Protein AF-A0AAD1ZZ89-F1 (afdb_monomer)

Organism: NCBI:txid56036

InterPro domains:
  IPR003386 Lecithin:cholesterol/phospholipid:diacylglycerol acyltransferase [PF02450] (76-125)

Foldseek 3Di:
DVVVVVVVVVVVVVVVVVVVVVPPPPCPVVPDDPDDVVVVVVVVVDDDDDDDDDDADPQQFWKAWCFADPLCPPRHRHTLHPHDPVVCVVSVVRSCLQPDADPPPRHGPPRTDMDTDDDPCRRPD

pLDDT: mean 85.96, std 11.26, range [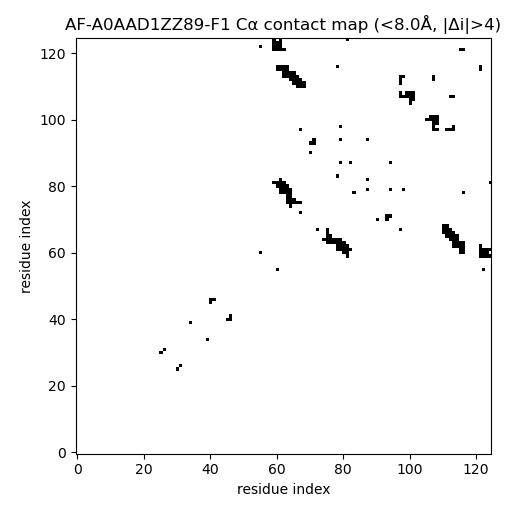57.19, 97.12]

Solvent-accessible surface area (backbone atoms only — not comparable to full-atom values): 7755 Å² total; per-residue (Å²): 116,74,70,61,55,53,54,53,50,52,49,52,50,50,52,50,51,52,48,52,59,73,66,49,59,79,67,77,77,69,63,72,73,82,74,56,68,72,59,55,43,42,75,75,71,52,75,92,87,69,94,80,85,88,79,67,52,92,84,40,48,23,29,20,31,75,40,61,55,81,85,47,70,92,36,72,78,32,58,77,36,78,48,65,66,68,66,44,66,76,38,46,70,51,50,50,62,65,71,41,58,29,91,86,79,68,40,67,37,93,71,38,36,72,42,73,43,74,69,76,63,14,62,55,119

Structure (mmCIF, N/CA/C/O backbone):
data_AF-A0AAD1ZZ89-F1
#
_entry.id   AF-A0AAD1ZZ89-F1
#
loop_
_atom_site.group_PDB
_atom_site.id
_atom_site.type_symbol
_atom_site.label_atom_id
_atom_site.label_alt_id
_atom_site.label_comp_id
_atom_site.label_asym_id
_atom_site.label_entity_id
_atom_site.label_seq_id
_atom_site.pdbx_PDB_ins_code
_atom_site.Cartn_x
_atom_site.Cartn_y
_atom_site.Cartn_z
_atom_site.occupancy
_atom_site.B_iso_or_equiv
_atom_site.auth_seq_id
_atom_site.auth_comp_id
_atom_site.auth_asym_id
_atom_site.auth_atom_id
_atom_site.pdbx_PDB_model_num
ATOM 1 N N . MET A 1 1 ? 32.776 -49.153 13.475 1.00 57.19 1 MET A N 1
ATOM 2 C CA . MET A 1 1 ? 31.295 -49.088 13.523 1.00 57.19 1 MET A CA 1
ATOM 3 C C . MET A 1 1 ? 30.739 -48.075 14.534 1.00 57.19 1 MET A C 1
ATOM 5 O O . MET A 1 1 ? 29.824 -47.357 14.165 1.00 57.19 1 MET A O 1
ATOM 9 N N . HIS A 1 2 ? 31.301 -47.909 15.740 1.00 59.22 2 HIS A N 1
ATOM 10 C CA . HIS A 1 2 ? 30.775 -46.968 16.757 1.00 59.22 2 HIS A CA 1
ATOM 11 C C . HIS A 1 2 ? 30.683 -45.478 16.350 1.00 59.22 2 HIS A C 1
ATOM 13 O O . HIS A 1 2 ? 29.780 -44.779 16.798 1.00 59.22 2 HIS A O 1
ATOM 19 N N . ARG A 1 3 ? 31.584 -44.973 15.491 1.00 59.19 3 ARG A N 1
ATOM 20 C CA . ARG A 1 3 ? 31.622 -43.544 15.107 1.00 59.19 3 ARG A CA 1
ATOM 21 C C . ARG A 1 3 ? 30.499 -43.119 14.147 1.00 59.19 3 ARG A C 1
ATOM 23 O O . ARG A 1 3 ? 30.042 -41.985 14.221 1.00 59.19 3 ARG A O 1
ATOM 30 N N . PHE A 1 4 ? 30.026 -44.024 13.289 1.00 61.41 4 PHE A N 1
ATOM 31 C CA . PHE A 1 4 ? 28.930 -43.743 12.352 1.00 61.41 4 PHE A CA 1
ATOM 32 C C . PHE A 1 4 ? 27.568 -43.697 13.055 1.00 61.41 4 PHE A C 1
ATOM 34 O O . PHE A 1 4 ? 26.741 -42.846 12.738 1.00 61.41 4 PHE A O 1
ATOM 41 N N . LEU A 1 5 ? 27.373 -44.546 14.071 1.00 63.19 5 LEU A N 1
ATOM 42 C CA . LEU A 1 5 ? 26.150 -44.569 14.875 1.00 63.19 5 LEU A CA 1
ATOM 43 C C . LEU A 1 5 ? 25.947 -43.238 15.619 1.00 63.19 5 LEU A C 1
ATOM 45 O O . LEU A 1 5 ? 24.859 -42.672 15.598 1.00 63.19 5 LEU A O 1
ATOM 49 N N . PHE A 1 6 ? 27.019 -42.688 16.197 1.00 72.88 6 PHE A N 1
ATOM 50 C CA . PHE A 1 6 ? 26.972 -41.420 16.927 1.00 72.88 6 PHE A CA 1
ATOM 51 C C . PHE A 1 6 ? 26.559 -40.243 16.032 1.00 72.88 6 PHE A C 1
ATOM 53 O O . PHE A 1 6 ? 25.701 -39.453 16.407 1.00 72.88 6 PHE A O 1
ATOM 60 N N . CYS A 1 7 ? 27.102 -40.162 14.814 1.00 73.94 7 CYS A N 1
ATOM 61 C CA . CYS A 1 7 ? 26.751 -39.106 13.864 1.00 73.94 7 CYS A CA 1
ATOM 62 C C . CYS A 1 7 ? 25.286 -39.207 13.408 1.00 73.94 7 CYS A C 1
ATOM 64 O O . CYS A 1 7 ? 24.585 -38.198 13.358 1.00 73.94 7 CYS A O 1
ATOM 66 N N . SER A 1 8 ? 24.792 -40.427 13.165 1.00 75.25 8 SER A N 1
ATOM 67 C CA . SER A 1 8 ? 23.383 -40.640 12.815 1.00 75.25 8 SER A CA 1
ATOM 68 C C . SER A 1 8 ? 22.426 -40.242 13.942 1.00 75.25 8 SER A C 1
ATOM 70 O O . SER A 1 8 ? 21.415 -39.606 13.667 1.00 75.25 8 SER A O 1
ATOM 72 N N . ILE A 1 9 ? 22.777 -40.525 15.202 1.00 85.44 9 ILE A N 1
ATOM 73 C CA . ILE A 1 9 ? 21.977 -40.150 16.377 1.00 85.44 9 ILE A CA 1
ATOM 74 C C . ILE A 1 9 ? 21.980 -38.632 16.570 1.00 85.44 9 ILE A C 1
ATOM 76 O O . ILE A 1 9 ? 20.935 -38.047 16.822 1.00 85.44 9 ILE A O 1
ATOM 80 N N . VAL A 1 10 ? 23.129 -37.971 16.412 1.00 87.88 10 VAL A N 1
ATOM 81 C CA . VAL A 1 10 ? 23.204 -36.506 16.526 1.00 87.88 10 VAL A CA 1
ATOM 82 C C . VAL A 1 10 ? 22.369 -35.832 15.436 1.00 87.88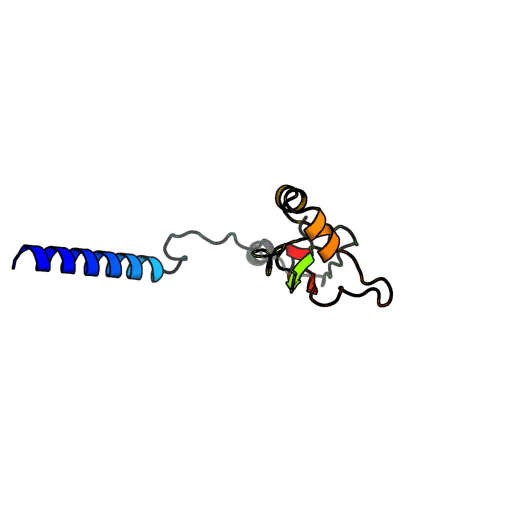 10 VAL A C 1
ATOM 84 O O . VAL A 1 10 ? 21.624 -34.904 15.738 1.00 87.88 10 VAL A O 1
ATOM 87 N N . CYS A 1 11 ? 22.421 -36.322 14.193 1.00 87.19 11 CYS A N 1
ATOM 88 C CA . CYS A 1 11 ? 21.585 -35.802 13.112 1.00 87.19 11 CYS A CA 1
ATOM 89 C C . CYS A 1 11 ? 20.094 -36.035 13.373 1.00 87.19 11 CYS A C 1
ATOM 91 O O . CYS A 1 11 ? 19.315 -35.096 13.244 1.00 87.19 11 CYS A O 1
ATOM 93 N N . THR A 1 12 ? 19.673 -37.242 13.759 1.00 87.81 12 THR A N 1
ATOM 94 C CA . THR A 1 12 ? 18.248 -37.505 14.014 1.00 87.81 12 THR A CA 1
ATOM 95 C C . THR A 1 12 ? 17.736 -36.719 15.213 1.00 87.81 12 THR A C 1
ATOM 97 O O . THR A 1 12 ? 16.647 -36.165 15.128 1.00 87.81 12 THR A O 1
ATOM 100 N N . VAL A 1 13 ? 18.524 -36.578 16.283 1.00 91.81 13 VAL A N 1
ATOM 101 C CA . VAL A 1 13 ? 18.175 -35.741 17.441 1.00 91.81 13 VAL A CA 1
ATOM 102 C C . VAL A 1 13 ? 18.092 -34.267 17.047 1.00 91.81 13 VAL A C 1
ATOM 104 O O . VAL A 1 13 ? 17.131 -33.604 17.421 1.00 91.81 13 VAL A O 1
ATOM 107 N N . TRP A 1 14 ? 19.035 -33.753 16.254 1.00 89.94 14 TRP A N 1
ATOM 108 C CA . TRP A 1 14 ? 18.999 -32.369 15.772 1.00 89.94 14 TRP A CA 1
ATOM 109 C C . TRP A 1 14 ? 17.768 -32.096 14.903 1.00 89.94 14 TRP A C 1
ATOM 111 O O . TRP A 1 14 ? 17.058 -31.117 15.121 1.00 89.94 14 TRP A O 1
ATOM 121 N N . TRP A 1 15 ? 17.478 -32.982 13.949 1.00 89.38 15 TRP A N 1
ATOM 122 C CA . TRP A 1 15 ? 16.296 -32.880 13.093 1.00 89.38 15 TRP A CA 1
ATOM 123 C C . TRP A 1 15 ? 14.995 -33.001 13.887 1.00 89.38 15 TRP A C 1
ATOM 125 O O . TRP A 1 15 ? 14.049 -32.269 13.610 1.00 89.38 15 TRP A O 1
ATOM 135 N N . LEU A 1 16 ? 14.949 -33.870 14.897 1.00 88.44 16 LEU A N 1
ATOM 136 C CA . LEU A 1 16 ? 13.777 -34.059 15.748 1.00 88.44 16 LEU A CA 1
ATOM 137 C C . LEU A 1 16 ? 13.566 -32.856 16.678 1.00 88.44 16 LEU A C 1
ATOM 139 O O . LEU A 1 16 ? 12.440 -32.395 16.814 1.00 88.44 16 LEU A O 1
ATOM 143 N N . LEU A 1 17 ? 14.630 -32.273 17.236 1.00 86.62 17 LEU A N 1
ATOM 144 C CA . LEU A 1 17 ? 14.560 -31.020 17.998 1.00 86.62 17 LEU A CA 1
ATOM 145 C C . LEU A 1 17 ? 14.103 -29.846 17.128 1.00 86.62 17 LEU A C 1
ATOM 147 O O . LEU A 1 17 ? 13.249 -29.067 17.549 1.00 86.62 17 LEU A O 1
ATOM 151 N N . LEU A 1 18 ? 14.629 -29.733 15.907 1.00 84.00 18 LEU A N 1
ATOM 152 C CA . LEU A 1 18 ? 14.234 -28.688 14.966 1.00 84.00 18 LEU A CA 1
ATOM 153 C C . LEU A 1 18 ? 12.774 -28.860 14.526 1.00 84.00 18 LEU A C 1
ATOM 155 O O . LEU A 1 18 ? 12.032 -27.882 14.460 1.00 84.00 18 LEU A O 1
ATOM 159 N N . PHE A 1 19 ? 12.336 -30.097 14.289 1.00 86.00 19 PHE A N 1
ATOM 160 C CA . PHE A 1 19 ? 10.939 -30.421 14.013 1.00 86.00 19 PHE A CA 1
ATOM 161 C C . PHE A 1 19 ? 10.035 -30.068 15.201 1.00 86.00 19 PHE A C 1
ATOM 163 O O . PHE A 1 19 ? 9.053 -29.361 15.015 1.00 86.00 19 PHE A O 1
ATOM 170 N N . LEU A 1 20 ? 10.395 -30.457 16.429 1.00 81.88 20 LEU A N 1
ATOM 171 C CA . LEU A 1 20 ? 9.644 -30.102 17.639 1.00 81.88 20 LEU A CA 1
ATOM 172 C C . LEU A 1 20 ? 9.563 -28.586 17.858 1.00 81.88 20 LEU A C 1
ATOM 174 O O . LEU A 1 20 ? 8.513 -28.093 18.255 1.00 81.88 20 LEU A O 1
ATOM 178 N N . PHE A 1 21 ? 10.631 -27.840 17.565 1.00 78.88 21 PHE A N 1
ATOM 179 C CA . PHE A 1 21 ? 10.634 -26.379 17.670 1.00 78.88 21 PHE A CA 1
ATOM 180 C C . PHE A 1 21 ? 9.698 -25.721 16.646 1.00 78.88 21 PHE A C 1
ATOM 182 O O . PHE A 1 21 ? 8.969 -24.798 16.992 1.00 78.88 21 PHE A O 1
ATOM 189 N N . ASN A 1 22 ? 9.669 -26.221 15.406 1.00 75.56 22 ASN A N 1
ATOM 190 C CA . ASN A 1 22 ? 8.769 -25.711 14.364 1.00 75.56 22 ASN A CA 1
ATOM 191 C C . ASN A 1 22 ? 7.317 -26.201 14.526 1.00 75.56 22 ASN A C 1
ATOM 193 O O . ASN A 1 22 ? 6.394 -25.538 14.059 1.00 75.56 22 ASN A O 1
ATOM 197 N N . CYS A 1 23 ? 7.102 -27.347 15.178 1.00 72.38 23 CYS A N 1
ATOM 198 C CA . CYS A 1 23 ? 5.776 -27.863 15.522 1.00 72.38 23 CYS A CA 1
ATOM 199 C C . CYS A 1 23 ? 5.219 -27.279 16.823 1.00 72.38 23 CYS A C 1
ATOM 201 O O . CYS A 1 23 ? 4.028 -27.446 17.085 1.00 72.38 23 CYS A O 1
ATOM 203 N N . LEU A 1 24 ? 6.042 -26.611 17.639 1.00 69.81 24 LEU A N 1
ATOM 204 C CA . LEU A 1 24 ? 5.557 -25.886 18.804 1.00 69.81 24 LEU A CA 1
ATOM 205 C C . LEU A 1 24 ? 4.682 -24.726 18.302 1.00 69.81 24 LEU A C 1
ATOM 207 O O . LEU A 1 24 ? 5.192 -23.818 17.642 1.00 69.81 24 LEU A O 1
ATOM 211 N N . PRO A 1 25 ? 3.367 -24.720 18.579 1.00 62.56 25 PRO A N 1
ATOM 212 C CA . PRO A 1 25 ? 2.531 -23.605 18.176 1.00 62.56 25 PRO A CA 1
ATOM 213 C C . PRO A 1 25 ? 3.032 -22.348 18.890 1.00 62.56 25 PRO A C 1
ATOM 215 O O . PRO A 1 25 ? 3.273 -22.365 20.097 1.00 62.56 25 PRO A O 1
ATOM 218 N N . ALA A 1 26 ? 3.144 -21.239 18.160 1.00 58.31 26 ALA A N 1
ATOM 219 C CA . ALA A 1 26 ? 3.617 -19.955 18.686 1.00 58.31 26 ALA A CA 1
ATOM 220 C C . ALA A 1 26 ? 2.827 -19.446 19.917 1.00 58.31 26 ALA A C 1
ATOM 222 O O . ALA A 1 26 ? 3.292 -18.561 20.624 1.00 58.31 26 ALA A O 1
ATOM 223 N N . ASN A 1 27 ? 1.663 -20.038 20.210 1.00 57.69 27 ASN A N 1
ATOM 224 C CA . ASN A 1 27 ? 0.836 -19.743 21.380 1.00 57.69 27 ASN A CA 1
ATOM 225 C C . ASN A 1 27 ? 1.300 -20.419 22.689 1.00 57.69 27 ASN A C 1
ATOM 227 O O . ASN A 1 27 ? 0.796 -20.068 23.754 1.00 57.69 27 ASN A O 1
ATOM 231 N N . LEU A 1 28 ? 2.225 -21.388 22.649 1.00 63.06 28 LEU A N 1
ATOM 232 C CA . LEU A 1 28 ? 2.644 -22.164 23.832 1.00 63.06 28 LEU A CA 1
ATOM 233 C C . LEU A 1 28 ? 3.579 -21.373 24.769 1.00 63.06 28 LEU A C 1
ATOM 235 O O . LEU A 1 28 ? 3.674 -21.680 25.953 1.00 63.06 28 LEU A O 1
ATOM 239 N N . THR A 1 29 ? 4.223 -20.314 24.272 1.00 59.16 29 THR A N 1
ATOM 240 C CA . THR A 1 29 ? 5.124 -19.445 25.052 1.00 59.16 29 THR A CA 1
ATOM 241 C C . THR A 1 29 ? 4.394 -18.406 25.907 1.00 59.16 29 THR A C 1
ATOM 243 O O . THR A 1 29 ? 5.041 -17.570 26.533 1.00 59.16 29 THR A O 1
ATOM 246 N N . GLY A 1 30 ? 3.055 -18.417 25.947 1.00 58.53 30 GLY A N 1
ATOM 247 C CA . GLY A 1 30 ? 2.283 -17.449 26.733 1.00 58.53 30 GLY A CA 1
ATOM 248 C C . GLY A 1 30 ? 2.414 -16.001 26.242 1.00 58.53 30 GLY A C 1
ATOM 249 O O . GLY A 1 30 ? 1.919 -15.089 26.904 1.00 58.53 30 GLY A O 1
ATOM 250 N N . LEU A 1 31 ? 3.036 -15.780 25.076 1.00 59.72 31 LEU A N 1
ATOM 251 C CA . LEU A 1 31 ? 3.007 -14.513 24.355 1.00 59.72 31 LEU A CA 1
ATOM 252 C C . LEU A 1 31 ? 1.572 -14.275 23.873 1.00 59.72 31 LEU A C 1
ATOM 254 O O . LEU A 1 31 ? 1.192 -14.626 22.758 1.00 59.72 31 LEU A O 1
ATOM 258 N N . LYS A 1 32 ? 0.750 -13.698 24.754 1.00 63.44 32 LYS A N 1
ATOM 259 C CA . LYS A 1 32 ? -0.543 -13.127 24.388 1.00 63.44 32 LYS A CA 1
ATOM 260 C C . LYS A 1 32 ? -0.277 -12.092 23.300 1.00 63.44 32 LYS A C 1
ATOM 262 O O . LYS A 1 32 ? 0.334 -11.060 23.571 1.00 63.44 32 LYS A O 1
ATOM 267 N N . VAL A 1 33 ? -0.732 -12.371 22.080 1.00 71.88 33 VAL A N 1
ATOM 268 C CA . VAL A 1 33 ? -0.847 -11.341 21.044 1.00 71.88 33 VAL A CA 1
ATOM 269 C C . VAL A 1 33 ? -1.610 -10.171 21.674 1.00 71.88 33 VAL A C 1
ATOM 271 O O . VAL A 1 33 ? -2.641 -10.427 22.308 1.00 71.88 33 VAL A O 1
ATOM 274 N N . PRO A 1 34 ? -1.103 -8.925 21.584 1.00 78.38 34 PRO A N 1
ATOM 275 C CA . PRO A 1 34 ? -1.774 -7.788 22.184 1.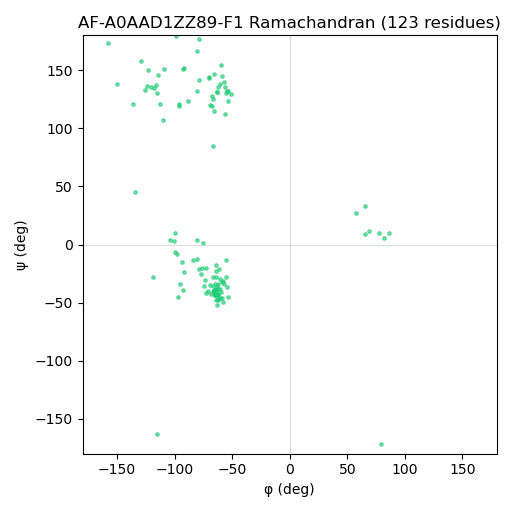00 78.38 34 PRO A CA 1
ATOM 276 C C . PRO A 1 34 ? -3.209 -7.741 21.680 1.00 78.38 34 PRO A C 1
ATOM 278 O O . PRO A 1 34 ? -3.471 -7.755 20.477 1.00 78.38 34 PRO A O 1
ATOM 281 N N . GLU A 1 35 ? -4.137 -7.763 22.626 1.00 85.50 35 GLU A N 1
ATOM 282 C CA . GLU A 1 35 ? -5.550 -7.779 22.311 1.00 85.50 35 GLU A CA 1
ATOM 283 C C . GLU A 1 35 ? -5.921 -6.483 21.574 1.00 85.50 35 GLU A C 1
ATOM 285 O O . GLU A 1 35 ? -5.563 -5.396 22.044 1.00 85.50 35 GLU A O 1
ATOM 290 N N . PRO A 1 36 ? -6.635 -6.557 20.434 1.00 85.94 36 PRO A N 1
ATOM 291 C CA . PRO A 1 36 ? -7.071 -5.362 19.733 1.00 85.94 36 PRO A CA 1
ATOM 292 C C . PRO A 1 36 ? -7.912 -4.475 20.661 1.00 85.94 36 PRO A C 1
ATOM 294 O O . PRO A 1 36 ? -8.769 -4.991 21.384 1.00 85.94 36 PRO A O 1
ATOM 297 N N . PRO A 1 37 ? -7.756 -3.142 20.614 1.00 88.94 37 PRO A N 1
ATOM 298 C CA . PRO A 1 37 ? -8.456 -2.236 21.525 1.00 88.94 37 PRO A CA 1
ATOM 299 C C . PRO A 1 37 ? -9.981 -2.397 21.464 1.00 88.94 37 PRO A C 1
ATOM 301 O O . PRO A 1 37 ? -10.644 -2.315 22.492 1.00 88.94 37 PRO A O 1
ATOM 304 N N . GLY A 1 38 ? -10.540 -2.711 20.288 1.00 89.94 38 GLY A N 1
ATOM 305 C CA . GLY A 1 38 ? -11.972 -2.987 20.136 1.00 89.94 38 GLY A CA 1
ATOM 306 C C . GLY A 1 38 ? -12.457 -4.237 20.881 1.00 89.94 38 GLY A C 1
ATOM 307 O O . GLY A 1 38 ? -13.571 -4.239 21.396 1.00 89.94 38 GLY A O 1
ATOM 308 N N . MET A 1 39 ? -11.626 -5.280 20.990 1.00 91.81 39 MET A N 1
ATOM 309 C CA . MET A 1 39 ? -11.956 -6.480 21.771 1.00 91.81 39 MET A CA 1
ATOM 310 C C . MET A 1 39 ? -11.892 -6.192 23.271 1.00 91.81 39 MET A C 1
ATOM 312 O O . MET A 1 39 ? -12.829 -6.531 23.994 1.00 91.81 39 MET A O 1
ATOM 316 N N . ARG A 1 40 ? -10.870 -5.447 23.715 1.00 92.94 40 ARG A N 1
ATOM 317 C CA . ARG A 1 40 ? -10.750 -5.008 25.111 1.00 92.94 40 ARG A CA 1
ATOM 318 C C . ARG A 1 40 ? -11.966 -4.192 25.564 1.00 92.94 40 ARG A C 1
ATOM 320 O O . ARG A 1 40 ? -12.577 -4.518 26.574 1.00 92.94 40 ARG A O 1
ATOM 327 N N . LEU A 1 41 ? -12.376 -3.192 24.778 1.00 94.06 41 LEU A N 1
ATOM 328 C CA . LEU A 1 41 ? -13.555 -2.367 25.085 1.00 94.06 41 LEU A CA 1
ATOM 329 C C . LEU A 1 41 ? -14.852 -3.192 25.105 1.00 94.06 41 LEU A C 1
ATOM 331 O O . LEU A 1 41 ? -15.725 -2.965 25.939 1.00 94.06 41 LEU A O 1
ATOM 335 N N . LYS A 1 42 ? -14.972 -4.196 24.228 1.00 94.38 42 LYS A N 1
ATOM 336 C CA . LYS A 1 42 ? -16.110 -5.123 24.243 1.00 94.38 42 LYS A CA 1
ATOM 337 C C . LYS A 1 42 ? -16.176 -5.929 25.547 1.00 94.38 42 LYS A C 1
ATOM 339 O O . LYS A 1 42 ? -17.270 -6.141 26.064 1.00 94.38 42 LYS A O 1
ATOM 344 N N . HIS A 1 43 ? -15.035 -6.356 26.096 1.00 94.56 43 HIS A N 1
ATOM 345 C CA . HIS A 1 43 ? -14.976 -7.025 27.403 1.00 94.56 43 HIS A CA 1
ATOM 346 C C . HIS A 1 43 ? -15.352 -6.106 28.571 1.00 94.56 43 HIS A C 1
ATOM 348 O O . HIS A 1 43 ? -15.901 -6.584 29.561 1.00 94.56 43 HIS A O 1
ATOM 354 N N . GLU A 1 44 ? -15.135 -4.798 28.434 1.00 96.12 44 GLU A N 1
ATOM 355 C CA . GLU A 1 44 ? -15.602 -3.773 29.379 1.00 96.12 44 GLU A CA 1
ATOM 356 C C . GLU A 1 44 ? -17.116 -3.485 29.256 1.00 96.12 44 GLU A C 1
ATOM 358 O O . GLU A 1 44 ? -17.652 -2.650 29.982 1.00 96.12 44 GLU A O 1
ATOM 363 N N . GLY A 1 45 ? -17.832 -4.184 28.364 1.00 96.62 45 GLY A N 1
ATOM 364 C CA . GLY A 1 45 ? -19.279 -4.046 28.172 1.00 96.62 45 GLY A CA 1
ATOM 365 C C . GLY A 1 45 ? -19.683 -2.929 27.208 1.00 96.62 45 GLY A C 1
ATOM 366 O O . GLY A 1 45 ? -20.869 -2.617 27.097 1.00 96.62 45 GLY A O 1
ATOM 367 N N . LEU A 1 46 ? -18.726 -2.329 26.493 1.00 95.88 46 LEU A N 1
ATOM 368 C CA . LEU A 1 46 ? -19.006 -1.298 25.497 1.00 95.88 46 LEU A CA 1
ATOM 369 C C . LEU A 1 46 ? -19.493 -1.924 24.184 1.00 95.88 46 LEU A C 1
ATOM 371 O O . LEU A 1 46 ? -18.985 -2.949 23.724 1.00 95.88 46 LEU A O 1
ATOM 375 N N . ALA A 1 47 ? -20.460 -1.264 23.549 1.00 94.56 47 ALA A N 1
ATOM 376 C CA . ALA A 1 47 ? -20.997 -1.647 22.249 1.00 94.56 47 ALA A CA 1
ATOM 377 C C . ALA A 1 47 ? -20.677 -0.582 21.193 1.00 94.56 47 ALA A C 1
ATOM 379 O O . ALA A 1 47 ? -20.663 0.616 21.476 1.00 94.56 47 ALA A O 1
ATOM 380 N N . ALA A 1 48 ? -20.442 -1.022 19.956 1.00 93.25 48 ALA A N 1
ATOM 381 C CA . ALA A 1 48 ? -20.303 -0.114 18.826 1.00 93.25 48 ALA A CA 1
ATOM 382 C C . ALA A 1 48 ? -21.664 0.527 18.511 1.00 93.25 48 ALA A C 1
ATOM 384 O O . ALA A 1 48 ? -22.626 -0.178 18.216 1.00 93.25 48 ALA A O 1
ATOM 385 N N . LEU A 1 49 ? -21.734 1.858 18.582 1.00 94.94 49 LEU A N 1
ATOM 386 C CA . LEU A 1 49 ? -22.973 2.612 18.354 1.00 94.94 49 LEU A CA 1
ATOM 387 C C . LEU A 1 49 ? -23.137 3.055 16.899 1.00 94.94 49 LEU A C 1
ATOM 389 O O . LEU A 1 49 ? -24.237 3.022 16.358 1.00 94.94 49 LEU A O 1
ATOM 393 N N . HIS A 1 50 ? -22.039 3.472 16.269 1.00 95.12 50 HIS A N 1
ATOM 394 C CA . HIS A 1 50 ? -22.050 4.074 14.942 1.00 95.12 50 HIS A CA 1
ATOM 395 C C . HIS A 1 50 ? -21.094 3.313 14.022 1.00 95.12 50 HIS A C 1
ATOM 397 O O . HIS A 1 50 ? -19.951 3.062 14.421 1.00 95.12 50 HIS A O 1
ATOM 403 N N . PRO A 1 51 ? -21.510 2.957 12.795 1.00 94.44 51 PRO A N 1
ATOM 404 C CA . PRO A 1 51 ? -20.575 2.484 11.788 1.00 94.44 51 PRO A CA 1
ATOM 405 C C . PRO A 1 51 ? -19.663 3.644 11.373 1.00 94.44 51 PRO A C 1
ATOM 407 O O . PRO A 1 51 ? -20.137 4.721 11.016 1.00 94.44 5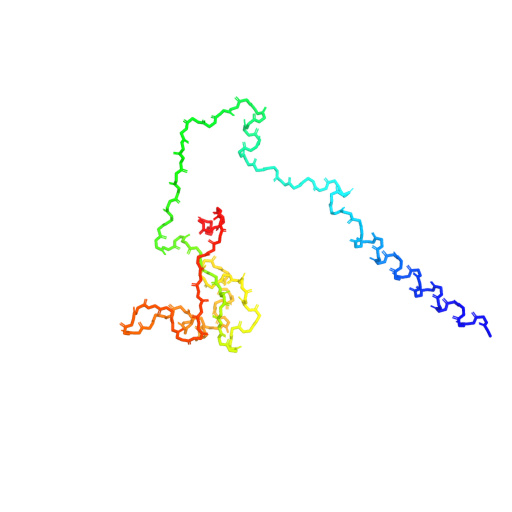1 PRO A O 1
ATOM 410 N N . VAL A 1 52 ? -18.350 3.424 11.419 1.00 90.81 52 VAL A N 1
ATOM 411 C CA . VAL A 1 52 ? -17.343 4.414 11.019 1.00 90.81 52 VAL A CA 1
ATOM 412 C C . VAL A 1 52 ? -16.588 3.885 9.808 1.00 90.81 52 VAL A C 1
ATOM 414 O O . VAL A 1 52 ? -16.095 2.758 9.823 1.00 90.81 52 VAL A O 1
ATOM 417 N N . VAL A 1 53 ? -16.479 4.714 8.771 1.00 91.44 53 VAL A N 1
ATOM 418 C CA . VAL A 1 53 ? -15.648 4.460 7.590 1.00 91.44 53 VAL A CA 1
ATOM 419 C C . VAL A 1 53 ? -14.511 5.472 7.599 1.00 91.44 53 VAL A C 1
ATOM 421 O O . VAL A 1 53 ? -14.753 6.677 7.601 1.00 91.44 53 VAL A O 1
ATOM 424 N N . MET A 1 54 ? -13.271 4.986 7.620 1.00 87.81 54 MET A N 1
ATOM 425 C CA . MET A 1 54 ? -12.079 5.828 7.520 1.00 87.81 54 MET A CA 1
ATOM 426 C C . MET A 1 54 ? -11.609 5.856 6.067 1.00 87.81 54 MET A C 1
ATOM 428 O O . MET A 1 54 ? -11.303 4.809 5.498 1.00 87.81 54 MET A O 1
ATOM 432 N N . VAL A 1 55 ? -11.549 7.050 5.477 1.00 90.00 55 VAL A N 1
ATOM 433 C CA . VAL A 1 55 ? -11.012 7.265 4.128 1.00 90.00 55 VAL A CA 1
ATOM 434 C C . VAL A 1 55 ? -9.692 8.027 4.268 1.00 90.00 55 VAL A C 1
ATOM 436 O O . VAL A 1 55 ? -9.727 9.205 4.629 1.00 90.00 55 VAL A O 1
ATOM 439 N N . PRO A 1 56 ? -8.531 7.383 4.049 1.00 87.19 56 PRO A N 1
ATOM 440 C CA . PRO A 1 56 ? -7.248 8.070 4.127 1.00 87.19 56 PRO A CA 1
ATOM 441 C C . PRO A 1 56 ? -7.127 9.117 3.012 1.00 87.19 56 PRO A C 1
ATOM 443 O O . PRO A 1 56 ? -7.626 8.935 1.901 1.00 87.19 56 PRO A O 1
ATOM 446 N N . GLY A 1 57 ? -6.443 10.217 3.318 1.00 84.25 57 GLY A N 1
ATOM 447 C CA . GLY A 1 57 ? -6.073 11.239 2.346 1.00 84.25 57 GLY A CA 1
ATOM 448 C C . GLY A 1 57 ? -4.860 10.845 1.499 1.00 84.25 57 GLY A C 1
ATOM 449 O O . GLY A 1 57 ? -4.219 9.816 1.722 1.00 84.25 57 GLY A O 1
ATOM 450 N N . ILE A 1 58 ? -4.514 11.723 0.553 1.00 81.88 58 ILE A N 1
ATOM 451 C CA . ILE A 1 58 ? -3.502 11.482 -0.489 1.00 81.88 58 ILE A CA 1
ATOM 452 C C . ILE A 1 58 ? -2.125 11.061 0.049 1.00 81.88 58 ILE A C 1
ATOM 454 O O . ILE A 1 58 ? -1.476 10.208 -0.542 1.00 81.88 58 ILE A O 1
ATOM 458 N N . VAL A 1 59 ? -1.685 11.616 1.183 1.00 80.25 59 VAL A N 1
ATOM 459 C CA . VAL A 1 59 ? -0.366 11.309 1.770 1.00 80.25 59 VAL A CA 1
ATOM 460 C C . VAL A 1 59 ? -0.397 10.186 2.807 1.00 80.25 59 VAL A C 1
ATOM 462 O O . VAL A 1 59 ? 0.654 9.655 3.150 1.00 80.25 59 VAL A O 1
ATOM 465 N N . THR A 1 60 ? -1.580 9.816 3.302 1.00 81.00 60 THR A N 1
ATOM 466 C CA . THR A 1 60 ? -1.740 8.917 4.460 1.00 81.00 60 THR A CA 1
ATOM 467 C C . THR A 1 60 ? -2.009 7.461 4.084 1.00 81.00 60 THR A C 1
ATOM 469 O O . THR A 1 60 ? -2.038 6.611 4.962 1.00 81.00 60 THR A O 1
ATOM 472 N N . GLY A 1 61 ? -2.242 7.166 2.801 1.00 85.94 61 GLY A N 1
ATOM 473 C CA . GLY A 1 61 ? -2.443 5.801 2.317 1.00 85.94 61 GLY A CA 1
ATOM 474 C C . GLY A 1 61 ? -1.123 5.130 1.943 1.00 85.94 61 GLY A C 1
ATOM 475 O O . GLY A 1 61 ? -0.397 5.636 1.090 1.00 85.94 61 GLY A O 1
ATOM 476 N N . GLY A 1 62 ? -0.813 3.980 2.540 1.00 89.88 62 GLY A N 1
ATOM 477 C CA . GLY A 1 62 ? 0.358 3.186 2.153 1.00 89.88 62 GLY A CA 1
ATOM 478 C C . GLY A 1 62 ? 0.204 2.525 0.775 1.00 89.88 62 GLY A C 1
ATOM 479 O O . GLY A 1 62 ? -0.872 2.023 0.440 1.00 89.88 62 GLY A O 1
ATOM 480 N N . LEU A 1 63 ? 1.298 2.452 0.009 1.00 92.38 63 LEU A N 1
ATOM 481 C CA . LEU A 1 63 ? 1.360 1.739 -1.275 1.00 92.38 63 LEU A CA 1
ATOM 482 C C . LEU A 1 63 ? 2.419 0.637 -1.236 1.00 92.38 63 LEU A C 1
ATOM 484 O O . LEU A 1 63 ? 3.539 0.875 -0.782 1.00 92.38 63 LEU A O 1
ATOM 488 N N . GLU A 1 64 ? 2.086 -0.548 -1.742 1.00 93.88 64 GLU A N 1
ATOM 489 C CA . GLU A 1 64 ? 2.954 -1.725 -1.788 1.00 93.88 64 GLU A CA 1
ATOM 490 C C . GLU A 1 64 ? 3.153 -2.274 -3.206 1.00 93.88 64 GLU A C 1
ATOM 492 O O . GLU A 1 64 ? 2.280 -2.174 -4.072 1.00 93.88 64 GLU A O 1
ATOM 497 N N . LEU A 1 65 ? 4.316 -2.885 -3.434 1.00 95.25 65 LEU A N 1
ATOM 498 C CA . LEU A 1 65 ? 4.697 -3.443 -4.730 1.00 95.25 65 LEU A CA 1
ATOM 499 C C . LEU A 1 65 ? 4.079 -4.828 -4.972 1.00 95.25 65 LEU A C 1
ATOM 501 O O . LEU A 1 65 ? 4.206 -5.727 -4.138 1.00 95.25 65 LEU A O 1
ATOM 505 N N . TRP A 1 66 ? 3.490 -5.026 -6.149 1.00 96.56 66 TRP A N 1
ATOM 506 C CA . TRP A 1 66 ? 2.922 -6.301 -6.611 1.00 96.56 66 TRP A CA 1
ATOM 507 C C . TRP A 1 66 ? 3.594 -6.844 -7.871 1.00 96.56 66 TRP A C 1
ATOM 509 O O . TRP A 1 66 ? 3.637 -8.053 -8.074 1.00 96.56 66 TRP A O 1
ATOM 519 N N . GLU A 1 67 ? 4.140 -5.970 -8.705 1.00 96.81 67 GLU A N 1
ATOM 520 C CA . GLU A 1 67 ? 4.976 -6.334 -9.845 1.00 96.81 67 GLU A CA 1
ATOM 521 C C . GLU A 1 67 ? 5.970 -5.205 -10.070 1.00 96.81 67 GLU A C 1
ATOM 523 O O . GLU A 1 67 ? 5.597 -4.039 -9.950 1.00 96.81 67 GLU A O 1
ATOM 528 N N . GLY A 1 68 ? 7.223 -5.534 -10.358 1.00 95.06 68 GLY A N 1
ATOM 529 C CA . GLY A 1 68 ? 8.262 -4.535 -10.535 1.00 95.06 68 GLY A CA 1
ATOM 530 C C . GLY A 1 68 ? 9.429 -5.045 -11.361 1.00 95.06 68 GLY A C 1
ATOM 531 O O . GLY A 1 68 ? 9.516 -6.221 -11.717 1.00 95.06 68 GLY A O 1
ATOM 532 N N . ARG A 1 69 ? 10.341 -4.127 -11.661 1.00 95.38 69 ARG A N 1
ATOM 533 C CA . ARG A 1 69 ? 11.555 -4.369 -12.449 1.00 95.38 69 ARG A CA 1
ATOM 534 C C . ARG A 1 69 ? 12.654 -4.990 -11.579 1.00 95.38 69 ARG A C 1
ATOM 536 O O . ARG A 1 69 ? 12.568 -4.885 -10.355 1.00 95.38 69 ARG A O 1
ATOM 543 N N . PRO A 1 70 ? 13.741 -5.531 -12.162 1.00 95.62 70 PRO A N 1
ATOM 544 C CA . PRO A 1 70 ? 14.826 -6.16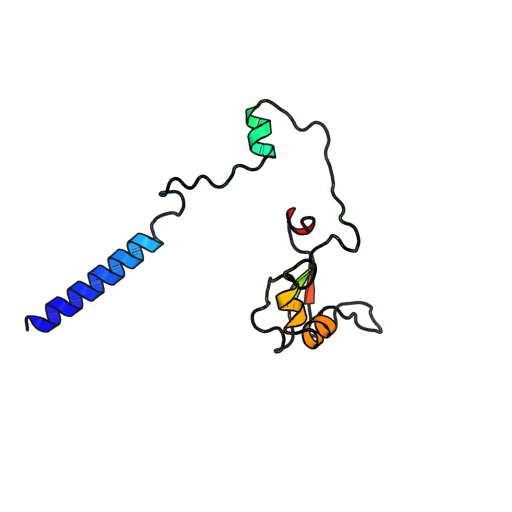3 -11.397 1.00 95.62 70 PRO A CA 1
ATOM 545 C C . PRO A 1 70 ? 15.449 -5.268 -10.311 1.00 95.62 70 PRO A C 1
ATOM 547 O O . PRO A 1 70 ? 15.907 -5.740 -9.275 1.00 95.62 70 PRO A O 1
ATOM 550 N N . CYS A 1 71 ? 15.418 -3.940 -10.481 1.00 93.31 71 CYS A N 1
ATOM 551 C CA . CYS A 1 71 ? 15.895 -3.017 -9.447 1.00 93.31 71 CYS A CA 1
ATOM 552 C C . CYS A 1 71 ? 15.074 -3.078 -8.143 1.00 93.31 71 CYS A C 1
ATOM 554 O O . CYS A 1 71 ? 15.547 -2.623 -7.099 1.00 93.31 71 CYS A O 1
ATOM 556 N N . SER A 1 72 ? 13.864 -3.640 -8.186 1.00 93.12 72 SER A N 1
ATOM 557 C CA . SER A 1 72 ? 12.941 -3.805 -7.059 1.00 93.12 72 SER A CA 1
ATOM 558 C C . SER A 1 72 ? 12.967 -5.216 -6.454 1.00 93.12 72 SER A C 1
ATOM 560 O O . SER A 1 72 ? 12.151 -5.536 -5.588 1.00 93.12 72 SER A O 1
ATOM 562 N N . ASP A 1 73 ? 13.927 -6.056 -6.853 1.00 92.88 73 ASP A N 1
ATOM 563 C CA . ASP A 1 73 ? 14.041 -7.424 -6.349 1.00 92.88 73 ASP A CA 1
ATOM 564 C C . ASP A 1 73 ? 14.086 -7.459 -4.815 1.00 92.88 73 ASP A C 1
ATOM 566 O O . ASP A 1 73 ? 14.816 -6.699 -4.159 1.00 92.88 73 ASP A O 1
ATOM 570 N N . GLY A 1 74 ? 13.265 -8.347 -4.247 1.00 91.25 74 GLY A N 1
ATOM 571 C CA . GLY A 1 74 ? 13.074 -8.492 -2.803 1.00 91.25 74 GLY A CA 1
ATOM 572 C C . GLY A 1 74 ? 12.095 -7.495 -2.165 1.00 91.25 74 GLY A C 1
ATOM 573 O O . GLY A 1 74 ? 11.968 -7.501 -0.934 1.00 91.25 74 GLY A O 1
ATOM 574 N N . LEU A 1 75 ? 11.406 -6.660 -2.956 1.00 91.81 75 LEU A N 1
ATOM 575 C CA . LEU A 1 75 ? 10.405 -5.690 -2.480 1.00 91.81 75 LEU A CA 1
ATOM 576 C C . LEU A 1 75 ? 8.945 -6.104 -2.726 1.00 91.81 75 LEU A C 1
ATOM 578 O O . LEU A 1 75 ? 8.040 -5.344 -2.392 1.00 91.81 75 LEU A O 1
ATOM 582 N N . PHE A 1 76 ? 8.684 -7.301 -3.260 1.00 94.69 76 PHE A N 1
ATOM 583 C CA . PHE A 1 76 ? 7.316 -7.807 -3.424 1.00 94.69 76 PHE A CA 1
ATOM 584 C C . PHE A 1 76 ? 6.559 -7.810 -2.084 1.00 94.69 76 PHE A C 1
ATOM 586 O O . PHE A 1 76 ? 7.082 -8.300 -1.079 1.00 94.69 76 PHE A O 1
ATOM 593 N N . ARG A 1 77 ? 5.339 -7.253 -2.077 1.00 92.75 77 ARG A N 1
ATOM 594 C CA . ARG A 1 77 ? 4.483 -7.044 -0.890 1.00 92.75 77 ARG A CA 1
ATOM 595 C C . ARG A 1 77 ? 5.131 -6.200 0.214 1.00 92.75 77 ARG A C 1
ATOM 597 O O . ARG A 1 77 ? 4.795 -6.344 1.388 1.00 92.75 77 ARG A O 1
ATOM 604 N N . LYS A 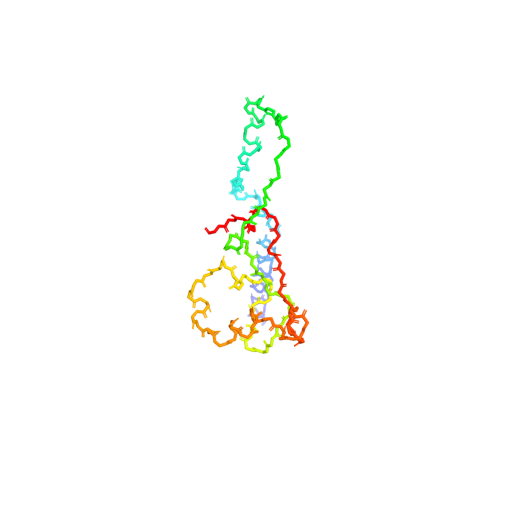1 78 ? 6.069 -5.316 -0.139 1.00 91.56 78 LYS A N 1
ATOM 605 C CA . LYS A 1 78 ? 6.626 -4.311 0.777 1.00 91.56 78 LYS A CA 1
ATOM 606 C C . LYS A 1 78 ? 6.148 -2.915 0.403 1.00 91.56 78 LYS A C 1
ATOM 608 O O . LYS A 1 78 ? 5.886 -2.634 -0.767 1.00 91.56 78 LYS A O 1
ATOM 613 N N . ARG A 1 79 ? 6.061 -2.037 1.409 1.00 91.06 79 ARG A N 1
ATOM 614 C CA . ARG A 1 79 ? 5.683 -0.632 1.223 1.00 91.06 79 ARG A CA 1
ATOM 615 C C . ARG A 1 79 ? 6.749 0.114 0.426 1.00 91.06 79 ARG A C 1
ATOM 617 O O . ARG A 1 79 ? 7.909 0.144 0.832 1.00 91.06 79 ARG A O 1
ATOM 624 N N . LEU A 1 80 ? 6.325 0.750 -0.660 1.00 91.69 80 LEU A N 1
ATOM 625 C CA . LEU A 1 80 ? 7.102 1.747 -1.393 1.00 91.69 80 LEU A CA 1
ATOM 626 C C . LEU A 1 80 ? 6.749 3.167 -0.936 1.00 91.69 80 LEU A C 1
ATOM 628 O O . LEU A 1 80 ? 7.630 4.017 -0.872 1.00 91.69 80 LEU A O 1
ATOM 632 N N . TRP A 1 81 ? 5.491 3.419 -0.561 1.00 89.94 81 TRP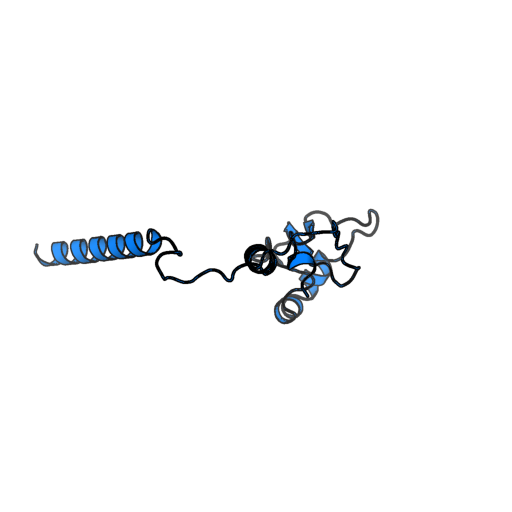 A N 1
ATOM 633 C CA . TRP A 1 81 ? 5.034 4.696 -0.001 1.00 89.94 81 TRP A CA 1
ATOM 634 C C . TRP A 1 81 ? 4.555 4.513 1.441 1.00 89.94 81 TRP A C 1
ATOM 636 O O . TRP A 1 81 ? 3.877 3.527 1.740 1.00 89.94 81 TRP A O 1
ATOM 646 N N . GLY A 1 82 ? 4.915 5.438 2.338 1.00 84.81 82 GLY A N 1
ATOM 647 C CA . GLY A 1 82 ? 4.627 5.310 3.776 1.00 84.81 82 GLY A CA 1
ATOM 648 C C . GLY A 1 82 ? 5.377 4.142 4.438 1.00 84.81 82 GLY A C 1
ATOM 649 O O . GLY A 1 82 ? 4.829 3.449 5.295 1.00 84.81 82 GLY A O 1
ATOM 650 N N . GLY A 1 83 ? 6.590 3.851 3.950 1.00 81.00 83 GLY A N 1
ATOM 651 C CA . GLY A 1 83 ? 7.503 2.827 4.467 1.00 81.00 83 GLY A CA 1
ATOM 652 C C . GLY A 1 83 ? 8.789 3.431 5.041 1.00 81.00 83 GLY A C 1
ATOM 653 O O . GLY A 1 83 ? 8.877 4.628 5.299 1.00 81.00 83 GLY A O 1
ATOM 654 N N . SER A 1 84 ? 9.822 2.605 5.224 1.00 81.81 84 SER A N 1
ATOM 655 C CA . SER A 1 84 ? 11.101 3.074 5.767 1.00 81.81 84 SER A CA 1
ATOM 656 C C . SER A 1 84 ? 11.824 4.013 4.793 1.00 81.81 84 SER A C 1
ATOM 658 O O . SER A 1 84 ? 12.200 3.609 3.692 1.00 81.81 84 SER A O 1
ATOM 660 N N . PHE A 1 85 ? 12.071 5.255 5.219 1.00 80.12 85 PHE A N 1
ATOM 661 C CA . PHE A 1 85 ? 12.753 6.273 4.409 1.00 80.12 85 PHE A CA 1
ATOM 662 C C . PHE A 1 85 ? 14.154 5.840 3.942 1.00 80.12 85 PHE A C 1
ATOM 664 O O . PHE A 1 85 ? 14.589 6.189 2.846 1.00 80.12 85 PHE A O 1
ATOM 671 N N . THR A 1 86 ? 14.857 5.031 4.737 1.00 82.44 86 THR A N 1
ATOM 672 C CA . THR A 1 86 ? 16.189 4.522 4.381 1.00 82.44 86 THR A CA 1
ATOM 673 C C . THR A 1 86 ? 16.149 3.565 3.190 1.00 82.44 86 THR A C 1
ATOM 675 O O . THR A 1 86 ? 17.047 3.608 2.348 1.00 82.44 86 THR A O 1
ATOM 678 N N . GLU A 1 87 ? 15.099 2.747 3.071 1.00 78.81 87 GLU A N 1
ATOM 679 C CA . GLU A 1 87 ? 14.925 1.830 1.939 1.00 78.81 87 GLU A CA 1
ATOM 680 C C . GLU A 1 87 ? 14.620 2.600 0.644 1.00 78.81 87 GLU A C 1
ATOM 682 O O . GLU A 1 87 ? 15.131 2.245 -0.419 1.00 78.81 87 GLU A O 1
ATOM 687 N N . ILE A 1 88 ? 13.877 3.711 0.749 1.00 83.69 88 ILE A N 1
ATOM 688 C CA . ILE A 1 88 ? 13.600 4.624 -0.372 1.00 83.69 88 ILE A CA 1
ATOM 689 C C . ILE A 1 88 ? 14.903 5.245 -0.887 1.00 83.69 88 ILE A C 1
ATOM 691 O O . ILE A 1 88 ? 15.211 5.151 -2.077 1.00 83.69 88 ILE A O 1
ATOM 695 N N . LEU A 1 89 ? 15.706 5.839 0.002 1.00 86.19 89 LEU A N 1
ATOM 696 C CA . LEU A 1 89 ? 16.954 6.504 -0.389 1.00 86.19 89 LEU A CA 1
ATOM 697 C C . LEU A 1 89 ? 17.967 5.546 -1.020 1.00 86.19 89 LEU A C 1
ATOM 699 O O . LEU A 1 89 ? 18.692 5.931 -1.938 1.00 86.19 89 LEU A O 1
ATOM 703 N N . ARG A 1 90 ? 18.002 4.287 -0.569 1.00 88.25 90 ARG A N 1
ATOM 704 C CA . ARG A 1 90 ? 18.916 3.272 -1.105 1.00 88.25 90 ARG A CA 1
ATOM 705 C C . ARG A 1 90 ? 18.691 3.000 -2.595 1.00 88.25 90 ARG A C 1
ATOM 707 O O . ARG A 1 90 ? 19.633 2.618 -3.288 1.00 88.25 90 ARG A O 1
ATOM 714 N N . ARG A 1 91 ? 17.459 3.162 -3.084 1.00 89.31 91 ARG A N 1
ATOM 715 C CA . ARG A 1 91 ? 17.061 2.847 -4.464 1.00 89.31 91 ARG A CA 1
ATOM 716 C C . ARG A 1 91 ? 16.208 3.961 -5.073 1.00 89.31 91 ARG A C 1
ATOM 718 O O . ARG A 1 91 ? 15.211 3.672 -5.726 1.00 89.31 91 ARG A O 1
ATOM 725 N N . LEU A 1 92 ? 16.614 5.221 -4.896 1.00 92.56 92 LEU A N 1
ATOM 726 C CA . LEU A 1 92 ? 15.800 6.391 -5.255 1.00 92.56 92 LEU A CA 1
ATOM 727 C C . LEU A 1 92 ? 15.299 6.375 -6.710 1.00 92.56 92 LEU A C 1
ATOM 729 O O . LEU A 1 92 ? 14.124 6.616 -6.953 1.00 92.56 92 LEU A O 1
ATOM 733 N N . VAL A 1 93 ? 16.166 6.041 -7.672 1.00 94.31 93 VAL A N 1
ATOM 734 C CA . VAL A 1 93 ? 15.791 5.976 -9.099 1.00 94.31 93 VAL A CA 1
ATOM 735 C C . VAL A 1 93 ? 14.766 4.870 -9.353 1.00 94.31 93 VAL A C 1
ATOM 737 O O . VAL A 1 93 ? 13.777 5.095 -10.040 1.00 94.31 93 VAL A O 1
ATOM 740 N N . CYS A 1 94 ? 14.965 3.697 -8.749 1.00 93.88 94 CYS A N 1
ATOM 741 C CA . CYS A 1 94 ? 14.025 2.585 -8.869 1.00 93.88 94 CYS A CA 1
ATOM 742 C C . CYS A 1 94 ? 12.678 2.938 -8.228 1.00 93.88 94 CYS A C 1
ATOM 744 O O . CYS A 1 94 ? 11.628 2.684 -8.802 1.00 93.88 94 CYS A O 1
ATOM 746 N N . TRP A 1 95 ? 12.702 3.564 -7.052 1.00 93.88 95 TRP A N 1
ATOM 747 C CA . TRP A 1 95 ? 11.504 4.019 -6.358 1.00 93.88 95 TRP A CA 1
ATOM 748 C C . TRP A 1 95 ? 10.716 5.040 -7.187 1.00 93.88 95 TRP A C 1
ATOM 750 O O . TRP A 1 95 ? 9.509 4.879 -7.348 1.00 93.88 95 TRP A O 1
ATOM 760 N N . LEU A 1 96 ? 11.402 6.030 -7.773 1.00 94.81 96 LEU A N 1
ATOM 761 C CA . LEU A 1 96 ? 10.790 7.011 -8.672 1.00 94.81 96 LEU A CA 1
ATOM 762 C C . LEU A 1 96 ? 10.138 6.327 -9.875 1.00 94.81 96 LEU A C 1
ATOM 764 O O . LEU A 1 96 ? 8.993 6.629 -10.191 1.00 94.81 96 LEU A O 1
ATOM 768 N N . GLU A 1 97 ? 10.831 5.383 -10.513 1.00 94.88 97 GLU A N 1
ATOM 769 C CA . GLU A 1 97 ? 10.299 4.631 -11.654 1.00 94.88 97 GLU A CA 1
ATOM 770 C C . GLU A 1 97 ? 9.028 3.848 -11.286 1.00 94.88 97 GLU A C 1
ATOM 772 O O . GLU A 1 97 ? 8.071 3.845 -12.052 1.00 94.88 97 GLU A O 1
ATOM 777 N N . HIS A 1 98 ? 8.987 3.232 -10.098 1.00 95.25 98 HIS A N 1
ATOM 778 C CA . HIS A 1 98 ? 7.850 2.417 -9.654 1.00 95.25 98 HIS A CA 1
ATOM 779 C C . HIS A 1 98 ? 6.653 3.228 -9.140 1.00 95.25 98 HIS A C 1
ATOM 781 O O . HIS A 1 98 ? 5.551 2.690 -9.095 1.00 95.25 98 HIS A O 1
ATOM 787 N N . LEU A 1 99 ? 6.850 4.486 -8.738 1.00 94.19 99 LEU A N 1
ATOM 788 C CA . LEU A 1 99 ? 5.766 5.393 -8.332 1.00 94.19 99 LEU A CA 1
ATOM 789 C C . LEU A 1 99 ? 5.353 6.385 -9.422 1.00 94.19 99 LEU A C 1
ATOM 791 O O . LEU A 1 99 ? 4.393 7.132 -9.236 1.00 94.19 99 LEU A O 1
ATOM 795 N N . SER A 1 100 ? 6.076 6.422 -10.538 1.00 95.31 100 SER A N 1
ATOM 796 C CA . SER A 1 100 ? 5.691 7.229 -11.690 1.00 95.31 100 SER A CA 1
ATOM 797 C C . SER A 1 100 ? 4.456 6.635 -12.353 1.00 95.31 100 SER A C 1
ATOM 799 O O . SER A 1 100 ? 4.309 5.418 -12.428 1.00 95.31 100 SER A O 1
ATOM 801 N N . LEU A 1 101 ? 3.589 7.504 -12.860 1.00 96.38 101 LEU A N 1
ATOM 802 C CA . LEU A 1 101 ? 2.455 7.104 -13.682 1.00 96.38 101 LEU A CA 1
ATOM 803 C C . LEU A 1 101 ? 2.845 7.124 -15.157 1.00 96.38 101 LEU A C 1
ATOM 805 O O . LEU A 1 101 ? 3.707 7.897 -15.584 1.00 96.38 101 LEU A O 1
ATOM 809 N N . ASP A 1 102 ? 2.181 6.282 -15.934 1.00 96.31 102 ASP A N 1
ATOM 810 C CA . ASP A 1 102 ? 2.240 6.323 -17.385 1.00 96.31 102 ASP A CA 1
ATOM 811 C C . ASP A 1 102 ? 1.657 7.647 -17.905 1.00 96.31 102 ASP A C 1
ATOM 813 O O . ASP A 1 102 ? 0.581 8.079 -17.491 1.00 96.31 102 ASP A O 1
ATOM 817 N N . ASN A 1 103 ? 2.383 8.308 -18.806 1.00 96.19 103 ASN A N 1
ATOM 818 C CA . ASN A 1 103 ? 2.080 9.683 -19.210 1.00 96.19 103 ASN A CA 1
ATOM 819 C C . ASN A 1 103 ? 0.828 9.800 -20.099 1.00 96.19 103 ASN A C 1
ATOM 821 O O . ASN A 1 103 ? 0.262 10.883 -20.216 1.00 96.19 103 ASN A O 1
ATOM 825 N N . GLU A 1 104 ? 0.400 8.708 -20.739 1.00 96.69 104 GLU A N 1
ATOM 826 C CA . GLU A 1 104 ? -0.777 8.703 -21.615 1.00 96.69 104 GLU A CA 1
ATOM 827 C C . GLU A 1 104 ? -2.022 8.195 -20.882 1.00 96.69 104 GLU A C 1
ATOM 829 O O . GLU A 1 104 ? -3.093 8.795 -20.973 1.00 96.69 104 GLU A O 1
ATOM 834 N N . THR A 1 105 ? -1.889 7.096 -20.137 1.00 96.50 105 THR A N 1
ATOM 835 C CA . THR A 1 105 ? -3.011 6.424 -19.464 1.00 96.50 105 THR A CA 1
ATOM 836 C C . THR A 1 105 ? -3.247 6.910 -18.035 1.00 96.50 105 THR A C 1
ATOM 838 O O . THR A 1 105 ? -4.355 6.757 -17.520 1.00 96.50 105 THR A O 1
ATOM 841 N N . GLY A 1 106 ? -2.226 7.467 -17.375 1.00 95.62 106 GLY A N 1
ATOM 842 C CA . GLY A 1 106 ? -2.270 7.826 -15.954 1.00 95.62 106 GLY A CA 1
ATOM 843 C C . GLY A 1 106 ? -2.312 6.623 -15.004 1.00 95.62 106 GLY A C 1
ATOM 844 O O . GLY A 1 106 ? -2.603 6.796 -13.821 1.00 95.62 106 GLY A O 1
ATOM 845 N N . LEU A 1 107 ? -2.067 5.411 -15.509 1.00 95.56 107 LEU A N 1
ATOM 846 C CA . LEU A 1 107 ? -2.033 4.173 -14.729 1.00 95.56 107 LEU A CA 1
ATOM 847 C C . LEU A 1 107 ? -0.593 3.776 -14.382 1.00 95.56 107 LEU A C 1
ATOM 849 O O . LEU A 1 107 ? 0.364 4.451 -14.759 1.00 95.56 107 LEU A O 1
ATOM 853 N N . ASP A 1 108 ? -0.439 2.661 -13.666 1.00 96.25 108 ASP A N 1
ATOM 854 C CA . ASP A 1 108 ? 0.875 2.057 -13.450 1.00 96.25 108 ASP A CA 1
ATOM 855 C C . ASP A 1 108 ? 1.550 1.755 -14.809 1.00 96.25 108 ASP A C 1
ATOM 857 O O . ASP A 1 108 ? 0.899 1.190 -15.699 1.00 96.25 108 ASP A O 1
ATOM 861 N N . PRO A 1 109 ? 2.847 2.070 -14.979 1.00 96.31 109 PRO A N 1
ATOM 862 C CA . PRO A 1 109 ? 3.579 1.746 -16.195 1.00 96.31 109 PRO A CA 1
ATOM 863 C C . PRO A 1 109 ? 3.613 0.234 -16.481 1.00 96.31 109 PRO A C 1
ATOM 865 O O . PRO A 1 109 ? 3.589 -0.582 -15.554 1.00 96.31 109 PRO A O 1
ATOM 868 N N . PRO A 1 110 ? 3.762 -0.185 -17.751 1.00 95.38 110 PRO A N 1
ATOM 869 C CA . PRO A 1 110 ? 3.860 -1.599 -18.105 1.00 95.38 110 PRO A CA 1
ATOM 870 C C . PRO A 1 110 ? 4.972 -2.338 -17.340 1.00 95.38 110 PRO A C 1
ATOM 872 O O . PRO A 1 110 ? 6.122 -1.889 -17.286 1.00 95.38 110 PRO A O 1
ATOM 875 N N . GLY A 1 111 ? 4.630 -3.502 -16.775 1.00 94.88 111 GLY A N 1
ATOM 876 C CA . GLY A 1 111 ? 5.540 -4.322 -15.963 1.00 94.88 111 GLY A CA 1
ATOM 877 C C . GLY A 1 111 ? 5.751 -3.810 -14.534 1.00 94.88 111 GLY A C 1
ATOM 878 O O . GLY A 1 111 ? 6.633 -4.301 -13.832 1.00 94.88 111 GLY A O 1
ATOM 879 N N . ILE A 1 112 ? 4.968 -2.818 -14.102 1.00 97.06 112 ILE A N 1
ATOM 880 C CA . ILE A 1 112 ? 4.912 -2.338 -12.724 1.00 97.06 112 ILE A CA 1
ATOM 881 C C . ILE A 1 112 ? 3.458 -2.427 -12.255 1.00 97.06 112 ILE A C 1
ATOM 883 O O . ILE A 1 112 ? 2.527 -2.084 -12.978 1.00 97.06 112 ILE A O 1
ATOM 887 N N . ARG A 1 113 ? 3.247 -2.917 -11.033 1.00 97.12 113 ARG A N 1
ATOM 888 C CA . ARG A 1 113 ? 1.951 -2.863 -10.352 1.00 97.12 113 ARG A CA 1
ATOM 889 C C . ARG A 1 113 ? 2.159 -2.457 -8.911 1.00 97.12 113 ARG A C 1
ATOM 891 O O . ARG A 1 113 ? 2.821 -3.173 -8.154 1.00 97.12 113 ARG A O 1
ATOM 898 N N . VAL A 1 114 ? 1.529 -1.354 -8.527 1.00 95.62 114 VAL A N 1
ATOM 899 C CA . VAL A 1 114 ? 1.521 -0.849 -7.154 1.00 95.62 114 VAL A CA 1
ATOM 900 C C . VAL A 1 114 ? 0.084 -0.841 -6.649 1.00 95.62 114 VAL A C 1
ATOM 902 O O . VAL A 1 114 ? -0.851 -0.484 -7.364 1.00 95.62 114 VAL A O 1
ATOM 905 N N . ARG A 1 115 ? -0.142 -1.320 -5.428 1.00 95.06 115 ARG A N 1
ATOM 906 C CA . ARG A 1 115 ? -1.489 -1.422 -4.851 1.00 95.06 115 ARG A CA 1
ATOM 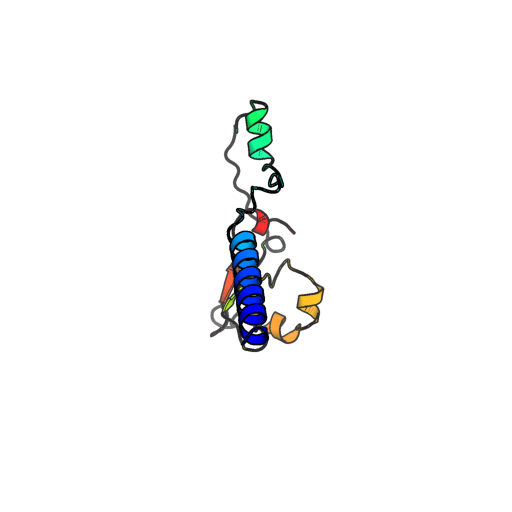907 C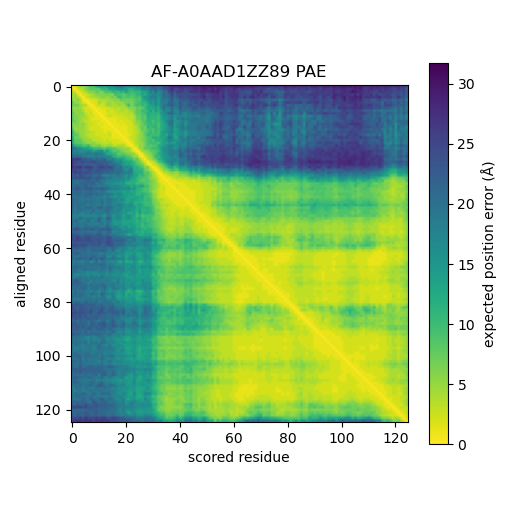 C . ARG A 1 115 ? -1.521 -0.799 -3.473 1.00 95.06 115 ARG A C 1
ATOM 909 O O . ARG A 1 115 ? -0.500 -0.677 -2.806 1.00 95.06 115 ARG A O 1
ATOM 916 N N . VAL A 1 116 ? -2.719 -0.418 -3.052 1.00 92.56 116 VAL A N 1
ATOM 917 C CA . VAL A 1 116 ? -2.947 0.035 -1.685 1.00 92.56 116 VAL A CA 1
ATOM 918 C C . VAL A 1 116 ? -2.603 -1.077 -0.702 1.00 92.56 116 VAL A C 1
ATOM 920 O O . VAL A 1 116 ? -2.941 -2.246 -0.916 1.00 92.56 116 VAL A O 1
ATOM 923 N N . VAL A 1 117 ? -1.941 -0.698 0.387 1.00 92.31 117 VAL A N 1
ATOM 924 C CA . VAL A 1 117 ? -1.764 -1.577 1.542 1.00 92.31 117 VAL A CA 1
ATOM 925 C C . VAL A 1 117 ? -3.148 -1.978 2.060 1.00 92.31 117 VAL A C 1
ATOM 927 O O . VAL A 1 117 ? -4.104 -1.205 1.996 1.00 92.31 117 VAL A O 1
ATOM 930 N N . GLN A 1 118 ? -3.279 -3.208 2.549 1.00 88.75 118 GLN A N 1
ATOM 931 C CA . GLN A 1 118 ? -4.555 -3.729 3.036 1.00 88.75 118 GLN A CA 1
ATOM 932 C C . GLN A 1 118 ? -4.744 -3.506 4.540 1.00 88.75 118 GLN A C 1
ATOM 934 O O . GLN A 1 118 ? -3.796 -3.536 5.321 1.00 88.75 118 GLN A O 1
ATOM 939 N N . GLY A 1 119 ? -6.006 -3.371 4.952 1.00 86.56 119 GLY A N 1
ATOM 940 C CA . GLY A 1 119 ? -6.402 -3.301 6.358 1.00 86.56 119 GLY A CA 1
ATOM 941 C C . GLY A 1 119 ? -6.177 -1.933 7.004 1.00 86.56 119 GLY A C 1
ATOM 942 O O . GLY A 1 119 ? -5.844 -0.955 6.343 1.00 86.56 119 GLY A O 1
ATOM 943 N N . LEU A 1 120 ? -6.369 -1.870 8.324 1.00 82.88 120 LEU A N 1
ATOM 944 C CA . LEU A 1 120 ? -6.285 -0.616 9.083 1.00 82.88 120 LEU A CA 1
ATOM 945 C C . LEU A 1 120 ? -4.874 -0.009 9.064 1.00 82.88 120 LEU A C 1
ATOM 947 O O . LEU A 1 120 ? -4.720 1.205 9.096 1.00 82.88 120 LEU A O 1
ATOM 951 N N . VAL A 1 121 ? -3.854 -0.860 8.921 1.00 81.62 121 VAL A N 1
ATOM 952 C CA . VAL A 1 121 ? -2.453 -0.442 8.792 1.00 81.62 121 VAL A CA 1
ATOM 953 C C . VAL A 1 121 ? -2.213 0.423 7.555 1.00 81.62 121 VAL A C 1
ATOM 955 O O . VAL A 1 121 ? -1.238 1.160 7.519 1.00 81.62 121 VAL A O 1
ATOM 958 N N . ALA A 1 122 ? -3.087 0.370 6.546 1.00 82.19 122 ALA A N 1
ATOM 959 C CA . ALA A 1 122 ? -2.987 1.226 5.368 1.00 82.19 122 ALA A CA 1
ATOM 960 C C . ALA A 1 122 ? -3.150 2.719 5.690 1.00 82.19 122 ALA A C 1
ATOM 962 O O . ALA A 1 122 ? -2.682 3.542 4.910 1.00 82.19 122 ALA A O 1
ATOM 963 N N . ALA A 1 123 ? -3.807 3.036 6.812 1.00 79.69 123 ALA A N 1
ATOM 964 C CA . ALA A 1 123 ? -4.000 4.388 7.330 1.00 79.69 123 ALA A CA 1
ATOM 965 C C . ALA A 1 123 ? -3.030 4.739 8.479 1.00 79.69 123 ALA A C 1
ATOM 967 O O . ALA A 1 123 ? -3.151 5.812 9.064 1.00 79.69 123 ALA A O 1
ATOM 968 N N . ASP A 1 124 ? -2.107 3.833 8.816 1.00 72.06 124 ASP A N 1
ATOM 969 C CA . ASP A 1 124 ? -1.100 4.002 9.867 1.00 72.06 124 ASP A CA 1
ATOM 970 C C . ASP A 1 124 ? 0.219 4.478 9.229 1.00 72.06 124 ASP A C 1
ATOM 972 O O . ASP A 1 124 ? 0.749 3.805 8.326 1.00 72.06 124 ASP A O 1
ATOM 976 N N . TYR A 1 125 ? 0.679 5.667 9.643 1.00 57.81 125 TYR A N 1
ATOM 977 C CA . TYR A 1 125 ? 1.817 6.405 9.072 1.00 57.81 125 TYR A CA 1
ATOM 978 C C . TYR A 1 125 ? 3.083 6.238 9.912 1.00 57.81 125 TYR A C 1
ATOM 980 O O . TYR A 1 125 ? 3.019 6.510 11.132 1.00 57.81 125 TYR A O 1
#

Mean predicted aligned error: 11.02 Å

Secondary structure (DSSP, 8-state):
-HHHHHHHHHHHHHHHHHHHHHHS-TTTT---PPPPHHHHHHHTT----S-------TTTS-EEEEE--GGGTT-BTSEEESS-HHHHHHTHHHHHHHHPPPTTT-SPPTT-EEEEPPSGGGG--

Nearest PDB structures (foldseek):
  8p5d-assembly1_LE0  TM=2.194E-01  e=7.601E+00  Spraguea lophii 42_110

Sequence (125 aa):
MHRFLFCSIVCTVWWLLLFLFNCLPANLTGLKVPEPPGMRLKHEGLAALHPVVMVPGIVTGGLELWEGRPCSDGLFRKRLWGGSFTEILRRLVCWLEHLSLDNETGLDPPGIRVRVVQGLVAADY

Radius of gyration: 23.82 Å; Cα contacts (8 Å, |Δi|>4): 110; chains: 1; bounding box: 55×61×51 Å